Protein AF-A0A6A4GS40-F1 (afdb_monomer_lite)

Secondary structure (DSSP, 8-state):
---EEETTTEEEEEEEEEEEE-------TTSHHHHHHHHHHHHHHHHHHHHHHHHH-EEEE-TTS-EEEEEEEEEEEEEEHHHHHHHTTPPTTS-TT-

InterPro domains:
  IPR041078 Plavaka transposase [PF18759] (34-98)

Structure (mmCIF, N/CA/C/O backbone):
data_AF-A0A6A4GS40-F1
#
_entry.id   AF-A0A6A4GS40-F1
#
loop_
_atom_site.group_PDB
_atom_site.id
_atom_site.type_symbol
_atom_site.label_atom_id
_atom_site.label_alt_id
_atom_site.label_comp_id
_atom_site.label_asym_id
_atom_site.label_entity_id
_atom_site.label_seq_id
_atom_site.pdbx_PDB_ins_code
_atom_site.Cartn_x
_atom_site.Cartn_y
_atom_site.Cartn_z
_atom_site.occupancy
_atom_site.B_iso_or_equiv
_atom_site.auth_seq_id
_atom_site.auth_comp_id
_atom_site.auth_asym_id
_atom_site.auth_atom_id
_atom_site.pdbx_PDB_model_num
ATOM 1 N N . THR A 1 1 ? -4.378 13.414 2.607 1.00 48.09 1 THR A N 1
ATOM 2 C CA . THR A 1 1 ? -5.018 12.154 2.173 1.00 48.09 1 THR A CA 1
ATOM 3 C C . THR A 1 1 ? -6.513 12.290 2.365 1.00 48.09 1 THR A C 1
ATOM 5 O O . THR A 1 1 ? -6.956 12.570 3.471 1.00 48.09 1 THR A O 1
ATOM 8 N N . GLN A 1 2 ? -7.283 12.229 1.279 1.00 50.28 2 GLN A N 1
ATOM 9 C CA . GLN A 1 2 ? -8.733 12.421 1.326 1.00 50.28 2 GLN A CA 1
ATOM 10 C C . GLN A 1 2 ? -9.394 11.153 1.891 1.00 50.28 2 GLN A C 1
ATOM 12 O O . GLN A 1 2 ? -9.054 10.045 1.482 1.00 50.28 2 GLN A O 1
ATOM 17 N N . LEU A 1 3 ? -10.280 11.318 2.873 1.00 58.66 3 LEU A N 1
ATOM 18 C CA . LEU A 1 3 ? -11.044 10.228 3.481 1.00 58.66 3 LEU A CA 1
ATOM 19 C C . LEU A 1 3 ? -12.124 9.785 2.490 1.00 58.66 3 LEU A C 1
ATOM 21 O O . LEU A 1 3 ? -12.871 10.628 1.997 1.00 58.66 3 LEU A O 1
ATOM 25 N N . THR A 1 4 ? -12.232 8.485 2.225 1.00 63.53 4 THR A N 1
ATOM 26 C CA . THR A 1 4 ? -13.342 7.949 1.423 1.00 63.53 4 THR A CA 1
ATOM 27 C C . THR A 1 4 ? -14.305 7.214 2.345 1.00 63.53 4 THR A C 1
ATOM 29 O O . THR A 1 4 ? -13.905 6.338 3.113 1.00 63.53 4 THR A O 1
ATOM 32 N N . ASN A 1 5 ? -15.576 7.619 2.318 1.00 64.25 5 ASN A N 1
ATOM 33 C CA . ASN A 1 5 ? -16.639 6.942 3.053 1.00 64.25 5 ASN A CA 1
ATOM 34 C C . ASN A 1 5 ? -17.188 5.829 2.163 1.00 64.25 5 ASN A C 1
ATOM 36 O O . ASN A 1 5 ? -17.752 6.104 1.105 1.00 64.25 5 ASN A O 1
ATOM 40 N N . PHE A 1 6 ? -16.999 4.577 2.578 1.00 67.69 6 PHE A N 1
ATOM 41 C CA . PHE A 1 6 ? -17.544 3.418 1.876 1.00 67.69 6 PHE A CA 1
ATOM 42 C C . PHE A 1 6 ? -18.905 3.030 2.476 1.00 67.69 6 PHE A C 1
ATOM 44 O O . PHE A 1 6 ? -19.211 3.364 3.625 1.00 67.69 6 PHE A O 1
ATOM 51 N N . SER A 1 7 ? -19.728 2.321 1.699 1.00 51.72 7 SER A N 1
ATOM 52 C CA . SER A 1 7 ? -21.038 1.816 2.139 1.00 51.72 7 SER A CA 1
ATOM 53 C C . SER A 1 7 ? -20.930 1.114 3.506 1.00 51.72 7 SER A C 1
ATOM 55 O O . SER A 1 7 ? -20.100 0.222 3.683 1.00 51.72 7 SER A O 1
ATOM 57 N N . GLY A 1 8 ? -21.761 1.528 4.471 1.00 65.06 8 GLY A N 1
ATOM 58 C CA . GLY A 1 8 ? -21.758 1.004 5.846 1.00 65.06 8 GLY A CA 1
ATOM 59 C C . GLY A 1 8 ? -21.083 1.892 6.902 1.00 65.06 8 GLY A C 1
ATOM 60 O O . GLY A 1 8 ? -20.776 1.403 7.985 1.00 65.06 8 GLY A O 1
ATOM 61 N N . GLY A 1 9 ? -20.829 3.176 6.612 1.00 65.94 9 GLY A N 1
ATOM 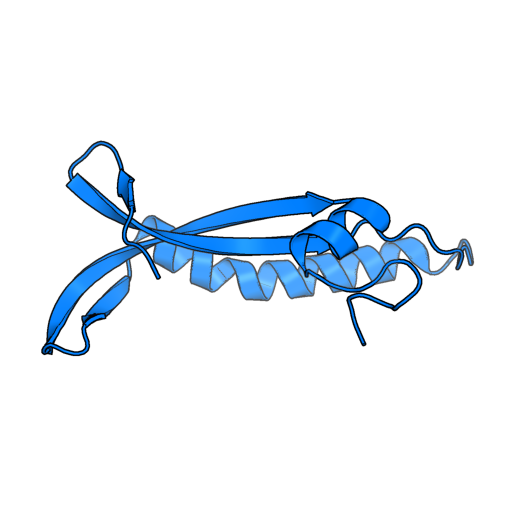62 C CA . GLY A 1 9 ? -20.348 4.156 7.603 1.00 65.94 9 GLY A CA 1
ATOM 63 C C . GLY A 1 9 ? -18.885 3.980 8.025 1.00 65.94 9 GLY A C 1
ATOM 64 O O . GLY A 1 9 ? -18.452 4.560 9.019 1.00 65.94 9 GLY A O 1
ATOM 65 N N . LYS A 1 10 ? -18.113 3.175 7.286 1.00 68.44 10 LYS A N 1
ATOM 66 C CA . LYS A 1 10 ? -16.701 2.910 7.576 1.00 68.44 10 LYS A CA 1
ATOM 67 C C . LYS A 1 10 ? -15.810 3.890 6.817 1.00 68.44 10 LYS A C 1
ATOM 69 O O . LYS A 1 10 ? -15.906 4.021 5.597 1.00 68.44 10 LYS A O 1
ATOM 74 N N . ALA A 1 11 ? -14.922 4.542 7.561 1.00 70.38 11 ALA A N 1
ATOM 75 C CA . ALA A 1 11 ? -13.865 5.382 7.021 1.00 70.38 11 ALA A CA 1
ATOM 76 C C . ALA A 1 11 ? -12.730 4.517 6.462 1.00 70.38 11 ALA A C 1
ATOM 78 O O . ALA A 1 11 ? -12.170 3.667 7.169 1.00 70.38 11 ALA A O 1
ATOM 79 N N . VAL A 1 12 ? -12.383 4.755 5.199 1.00 75.31 12 VAL A N 1
ATOM 80 C CA . VAL A 1 12 ? -11.381 3.980 4.471 1.00 75.31 12 VAL A CA 1
ATOM 81 C C . VAL A 1 12 ? -10.219 4.857 4.021 1.00 75.31 12 VAL A C 1
ATOM 83 O O . VAL A 1 12 ? -10.405 5.964 3.505 1.00 75.31 12 VAL A O 1
ATOM 86 N N . TYR A 1 13 ? -9.018 4.298 4.159 1.00 74.38 13 TYR A N 1
ATOM 87 C CA . TYR A 1 13 ? -7.772 4.868 3.670 1.00 74.38 13 TYR A CA 1
ATOM 88 C C . TYR A 1 13 ? -7.216 4.028 2.522 1.00 74.38 13 TYR A C 1
ATOM 90 O O . TYR A 1 13 ? -6.776 2.898 2.763 1.00 74.38 13 TYR A O 1
ATOM 98 N N . PRO A 1 14 ? -7.217 4.554 1.284 1.00 74.75 14 PRO A N 1
ATOM 99 C CA . PRO A 1 14 ? -6.595 3.865 0.171 1.00 74.75 14 PRO A CA 1
ATOM 100 C C . PRO A 1 14 ? -5.069 3.899 0.317 1.00 74.75 14 PRO A C 1
ATOM 102 O O . PRO A 1 14 ? -4.464 4.954 0.511 1.00 74.75 14 PRO A O 1
ATOM 105 N N . VAL A 1 15 ? -4.454 2.729 0.208 1.00 79.94 15 VAL A N 1
ATOM 106 C CA . VAL A 1 15 ? -3.016 2.527 0.055 1.00 79.94 15 VAL A CA 1
ATOM 107 C C . VAL A 1 15 ? -2.790 2.133 -1.398 1.00 79.94 15 VAL A C 1
ATOM 109 O O . VAL A 1 15 ? -3.255 1.082 -1.841 1.00 79.94 15 VAL A O 1
ATOM 112 N N . TYR A 1 16 ? -2.108 2.991 -2.151 1.00 78.19 16 TYR A N 1
ATOM 113 C CA . TYR A 1 16 ? -1.821 2.745 -3.560 1.00 78.19 16 TYR A CA 1
ATOM 114 C C . TYR A 1 16 ? -0.527 1.944 -3.702 1.00 78.19 16 TYR A C 1
ATOM 116 O O . TYR A 1 16 ? 0.519 2.358 -3.205 1.00 78.19 16 TYR A O 1
ATOM 124 N N . LEU A 1 17 ? -0.605 0.805 -4.388 1.00 78.19 17 LEU A N 1
ATOM 125 C CA . LEU A 1 17 ? 0.543 -0.020 -4.751 1.00 78.19 17 LEU A CA 1
ATOM 126 C C . LEU A 1 17 ? 0.728 0.030 -6.270 1.00 78.19 17 LEU A C 1
ATOM 128 O O . LEU A 1 17 ? -0.116 -0.452 -7.018 1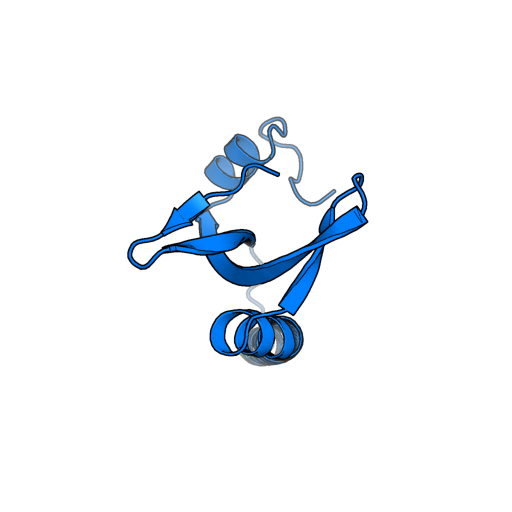.00 78.19 17 LEU A O 1
ATOM 132 N N . MET A 1 18 ? 1.835 0.597 -6.738 1.00 71.06 18 MET A N 1
ATOM 133 C CA . MET A 1 18 ? 2.192 0.561 -8.157 1.00 71.06 18 MET A CA 1
ATOM 134 C C . MET A 1 18 ? 2.990 -0.706 -8.450 1.00 71.06 18 MET A C 1
ATOM 136 O O . MET A 1 18 ? 4.070 -0.907 -7.893 1.00 71.06 18 MET A O 1
ATOM 140 N N . ILE A 1 19 ? 2.463 -1.557 -9.329 1.00 71.94 19 ILE A N 1
ATOM 141 C CA . ILE A 1 19 ? 3.159 -2.757 -9.795 1.00 71.94 19 ILE A CA 1
ATOM 142 C C . ILE A 1 19 ? 3.648 -2.474 -11.205 1.00 71.94 19 ILE A C 1
ATOM 144 O O . ILE A 1 19 ? 2.878 -2.453 -12.165 1.00 71.94 19 ILE A O 1
ATOM 148 N N . GLY A 1 20 ? 4.948 -2.221 -11.318 1.00 64.06 20 GLY A N 1
ATOM 149 C CA . GLY A 1 20 ? 5.549 -1.931 -12.603 1.00 64.06 20 GLY A CA 1
ATOM 150 C C . GLY A 1 20 ? 5.810 -3.199 -13.406 1.00 64.06 20 GLY A C 1
ATOM 151 O O . GLY A 1 20 ? 6.739 -3.945 -13.091 1.00 64.06 20 GLY A O 1
ATOM 152 N N . LEU A 1 21 ? 5.048 -3.408 -14.479 1.00 61.81 21 LEU A N 1
ATOM 153 C CA . LEU A 1 21 ? 5.324 -4.437 -15.481 1.00 61.81 21 LEU A CA 1
ATOM 154 C C . LEU A 1 21 ? 6.391 -3.890 -16.439 1.00 61.81 21 LEU A C 1
ATOM 156 O O . LEU A 1 21 ? 6.113 -3.320 -17.491 1.00 61.81 21 LEU A O 1
ATOM 160 N N . GLY A 1 22 ? 7.647 -3.941 -15.999 1.00 55.47 22 GLY A N 1
ATOM 161 C CA . GLY A 1 22 ? 8.780 -3.473 -16.790 1.00 55.47 22 GLY A CA 1
ATOM 162 C C . GLY A 1 22 ? 9.129 -4.463 -17.898 1.00 55.47 22 GLY A C 1
ATOM 163 O O . GLY A 1 22 ? 9.697 -5.514 -17.621 1.00 55.47 22 GLY A O 1
ATOM 164 N N . GLY A 1 23 ? 8.851 -4.099 -19.149 1.00 54.69 23 GLY A N 1
ATOM 165 C CA . GLY A 1 23 ? 9.505 -4.693 -20.309 1.00 54.69 23 GLY A CA 1
ATOM 166 C C . GLY A 1 23 ? 10.891 -4.082 -20.474 1.00 54.69 23 GLY A C 1
ATOM 167 O O . GLY A 1 23 ? 11.008 -3.013 -21.055 1.00 54.69 23 GLY A O 1
ATOM 168 N N . ASN A 1 24 ? 11.928 -4.722 -19.933 1.00 46.22 24 ASN A N 1
ATOM 169 C CA . ASN A 1 24 ? 13.300 -4.554 -20.410 1.00 46.22 24 ASN A CA 1
ATOM 170 C C . ASN A 1 24 ? 14.104 -5.832 -20.141 1.00 46.22 24 ASN A C 1
ATOM 172 O O . ASN A 1 24 ? 14.003 -6.472 -19.097 1.00 46.22 24 ASN A O 1
ATOM 176 N N . GLN A 1 25 ? 14.841 -6.223 -21.172 1.00 49.97 25 GLN A N 1
ATOM 177 C CA . GLN A 1 25 ? 15.364 -7.552 -21.451 1.00 49.97 25 GLN A CA 1
ATOM 178 C C . GLN A 1 25 ? 16.507 -7.971 -20.517 1.00 49.97 25 GLN A C 1
ATOM 180 O O . GLN A 1 25 ? 17.660 -7.638 -20.766 1.00 49.97 25 GLN A O 1
ATOM 185 N N . ILE A 1 26 ? 16.234 -8.816 -19.521 1.00 48.62 26 ILE A N 1
ATOM 186 C CA . ILE A 1 26 ? 17.248 -9.758 -19.018 1.00 48.62 26 ILE A CA 1
ATOM 187 C C . ILE A 1 26 ? 16.606 -11.144 -18.909 1.00 48.62 26 ILE A C 1
ATOM 189 O O . ILE A 1 26 ? 16.375 -11.685 -17.832 1.00 48.62 26 ILE A O 1
ATOM 193 N N . CYS A 1 27 ? 16.309 -11.736 -20.067 1.00 43.22 27 CYS A N 1
ATOM 194 C CA . CYS A 1 27 ? 16.129 -13.180 -20.168 1.00 43.22 27 CYS A CA 1
ATOM 195 C C . CYS A 1 27 ? 17.510 -13.846 -20.108 1.00 43.22 27 CYS A C 1
ATOM 197 O O . CYS A 1 27 ? 18.145 -14.081 -21.132 1.00 43.22 27 CYS A O 1
ATOM 199 N N . ARG A 1 28 ? 17.971 -14.180 -18.899 1.00 42.25 28 ARG A N 1
ATOM 200 C CA . ARG A 1 28 ? 18.762 -15.403 -18.714 1.00 42.25 28 ARG A CA 1
ATOM 201 C C . ARG A 1 28 ? 17.774 -16.474 -18.238 1.00 42.25 28 ARG A C 1
ATOM 203 O O . ARG A 1 28 ? 17.209 -16.300 -17.159 1.00 42.25 28 ARG A O 1
ATOM 210 N N . PRO A 1 29 ? 17.519 -17.544 -19.015 1.00 46.56 29 PRO A N 1
ATOM 211 C CA . PRO A 1 29 ? 16.348 -18.417 -18.844 1.00 46.56 29 PRO A CA 1
ATOM 212 C C . PRO A 1 29 ? 16.306 -19.200 -17.520 1.00 46.56 29 PRO A C 1
ATOM 214 O O . PRO A 1 29 ? 15.294 -19.814 -17.210 1.00 46.56 29 PRO A O 1
ATOM 217 N N . VAL A 1 30 ? 17.371 -19.156 -16.715 1.00 46.78 30 VAL A N 1
ATOM 218 C CA . VAL A 1 30 ? 17.524 -19.978 -15.504 1.00 46.78 30 VAL A CA 1
ATOM 219 C C . VAL A 1 30 ? 17.252 -19.196 -14.202 1.00 46.78 30 VAL A C 1
ATOM 221 O O . VAL A 1 30 ? 16.959 -19.806 -13.182 1.00 46.78 30 VAL A O 1
ATOM 224 N N . CYS A 1 31 ? 17.252 -17.852 -14.217 1.00 49.94 31 CYS A N 1
ATOM 225 C CA . CYS A 1 31 ? 17.097 -17.029 -12.996 1.00 49.94 31 CYS A CA 1
ATOM 226 C C . CYS A 1 31 ? 15.737 -16.316 -12.859 1.00 49.94 31 CYS A C 1
ATOM 228 O O . CYS A 1 31 ? 15.561 -15.518 -11.944 1.00 49.94 31 CYS A O 1
ATOM 230 N N . SER A 1 32 ? 14.774 -16.559 -13.751 1.00 59.12 32 SER A N 1
ATOM 231 C CA . SER A 1 32 ? 13.498 -15.825 -13.761 1.00 59.12 32 SER A CA 1
ATOM 232 C C . SER A 1 32 ? 12.584 -16.194 -12.582 1.00 59.12 32 SER A C 1
ATOM 234 O O . SER A 1 32 ? 12.117 -15.305 -11.874 1.00 59.12 32 SER A O 1
ATOM 236 N N . LEU A 1 33 ? 12.361 -17.488 -12.325 1.00 62.47 33 LEU A N 1
ATOM 237 C CA . LEU A 1 33 ? 11.393 -17.946 -11.317 1.00 62.47 33 LEU A CA 1
ATOM 238 C C . LEU A 1 33 ? 11.803 -17.581 -9.887 1.00 62.47 33 LEU A C 1
ATOM 240 O O . LEU A 1 33 ? 10.971 -17.134 -9.106 1.00 62.47 33 LEU A O 1
ATOM 244 N N . HIS A 1 34 ? 13.091 -17.706 -9.568 1.00 71.12 34 HIS A N 1
ATOM 245 C CA . HIS A 1 34 ? 13.598 -17.414 -8.228 1.00 71.12 34 HIS A CA 1
ATOM 246 C C . HIS A 1 34 ? 13.453 -15.926 -7.874 1.00 71.12 34 HIS A C 1
ATOM 248 O O . HIS A 1 34 ? 13.123 -15.573 -6.747 1.00 71.12 34 HIS A O 1
ATOM 254 N N . ILE A 1 35 ? 13.629 -15.037 -8.857 1.00 71.31 35 ILE A N 1
ATOM 255 C CA . ILE A 1 35 ? 13.417 -13.595 -8.678 1.00 71.31 35 ILE A CA 1
ATOM 256 C C . ILE A 1 35 ? 11.930 -13.289 -8.455 1.00 71.31 35 ILE A C 1
ATOM 258 O O . ILE A 1 35 ? 11.603 -12.484 -7.583 1.00 71.31 35 ILE A O 1
ATOM 262 N N . TYR A 1 36 ? 11.025 -13.946 -9.191 1.00 73.12 36 TYR A N 1
ATOM 263 C CA . TYR A 1 36 ? 9.583 -13.816 -8.955 1.00 73.12 36 TYR A CA 1
ATOM 264 C C . TYR A 1 36 ? 9.177 -14.314 -7.568 1.00 73.12 36 TYR A C 1
ATOM 266 O O . TYR A 1 36 ? 8.371 -13.666 -6.904 1.00 73.12 36 TYR A O 1
ATOM 274 N N . GLU A 1 37 ? 9.748 -15.425 -7.112 1.00 81.25 37 GLU A N 1
ATOM 275 C CA . GLU A 1 37 ? 9.476 -15.982 -5.790 1.00 81.25 37 GLU A CA 1
ATOM 276 C C . GLU A 1 37 ? 9.950 -15.046 -4.673 1.00 81.25 37 GLU A C 1
ATOM 278 O O . GLU A 1 37 ? 9.171 -14.713 -3.780 1.00 81.25 37 GLU A O 1
ATOM 283 N N . LEU A 1 38 ? 11.183 -14.537 -4.760 1.00 82.00 38 LEU A N 1
ATOM 284 C CA . LEU A 1 38 ? 11.718 -13.565 -3.801 1.00 82.00 38 LEU A CA 1
ATOM 285 C C . LEU A 1 38 ? 10.887 -12.276 -3.772 1.00 82.00 38 LEU A C 1
ATOM 287 O O . LEU A 1 38 ? 10.594 -11.736 -2.700 1.00 82.00 38 LEU A O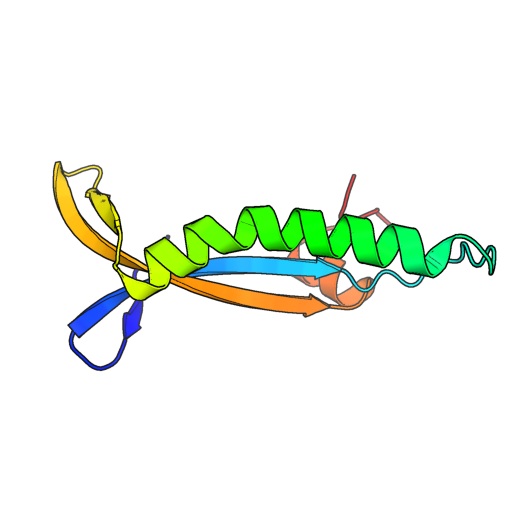 1
ATOM 291 N N . PHE A 1 39 ? 10.465 -11.797 -4.944 1.00 80.12 39 PHE A N 1
ATOM 292 C CA . PHE A 1 39 ? 9.594 -10.632 -5.059 1.00 80.12 39 PHE A CA 1
ATOM 293 C C . PHE A 1 39 ? 8.227 -10.886 -4.417 1.00 80.12 39 PHE A C 1
ATOM 295 O O . PHE A 1 39 ? 7.740 -10.057 -3.645 1.00 80.12 39 PHE A O 1
ATOM 302 N N . TYR A 1 40 ? 7.633 -12.051 -4.680 1.00 82.50 40 TYR A N 1
ATOM 303 C CA . TYR A 1 40 ? 6.359 -12.448 -4.097 1.00 82.50 40 TYR A CA 1
ATOM 304 C C . TYR A 1 40 ? 6.446 -12.560 -2.574 1.00 82.50 40 TYR A C 1
ATOM 306 O O . TYR A 1 40 ? 5.594 -12.008 -1.882 1.00 82.50 40 TYR A O 1
ATOM 314 N N . GLN A 1 41 ? 7.491 -13.194 -2.035 1.00 87.12 41 GLN A N 1
ATOM 315 C CA . GLN A 1 41 ? 7.706 -13.283 -0.588 1.00 87.12 41 GLN A CA 1
ATOM 316 C C . GLN A 1 41 ? 7.881 -11.900 0.053 1.00 87.12 41 GLN A C 1
ATOM 318 O O . GLN A 1 41 ? 7.284 -11.619 1.095 1.00 87.12 41 GLN A O 1
ATOM 323 N N . SER A 1 42 ? 8.631 -11.006 -0.596 1.00 85.75 42 SER A N 1
ATOM 324 C CA . SER A 1 42 ? 8.839 -9.634 -0.118 1.00 85.75 42 SER A CA 1
ATOM 325 C C . SER A 1 42 ? 7.529 -8.845 -0.069 1.00 85.75 42 SER A C 1
ATOM 327 O O . SER A 1 42 ? 7.190 -8.253 0.958 1.00 85.75 42 SER A O 1
ATOM 329 N N . ILE A 1 43 ? 6.746 -8.876 -1.153 1.00 85.06 43 ILE A N 1
ATOM 330 C CA . ILE A 1 43 ? 5.436 -8.216 -1.200 1.00 85.06 43 ILE A CA 1
ATOM 331 C C . ILE A 1 43 ? 4.468 -8.855 -0.207 1.00 85.06 43 ILE A C 1
ATOM 333 O O . ILE A 1 43 ? 3.758 -8.131 0.491 1.00 85.06 43 ILE A O 1
ATOM 337 N N . ALA A 1 44 ? 4.453 -10.182 -0.085 1.00 88.31 44 ALA A N 1
ATOM 338 C CA . ALA A 1 44 ? 3.616 -10.873 0.888 1.00 88.31 44 ALA A CA 1
ATOM 339 C C . ALA A 1 44 ? 3.897 -10.369 2.312 1.00 88.31 44 ALA A C 1
ATOM 341 O O . ALA A 1 44 ? 2.950 -10.053 3.034 1.00 88.31 44 ALA A O 1
ATOM 342 N N . GLY A 1 45 ? 5.169 -10.189 2.684 1.00 89.81 45 GLY A N 1
ATOM 343 C CA . GLY A 1 45 ? 5.561 -9.607 3.970 1.00 89.81 45 GLY A CA 1
ATOM 344 C C . GLY A 1 45 ? 4.984 -8.206 4.208 1.00 89.81 45 GLY A C 1
ATOM 345 O O . GLY A 1 45 ? 4.453 -7.932 5.284 1.00 89.81 45 GLY A O 1
ATOM 346 N N . VAL A 1 46 ? 5.008 -7.339 3.191 1.00 87.94 46 VAL A N 1
ATOM 347 C CA . VAL A 1 46 ? 4.442 -5.977 3.264 1.00 87.94 46 VAL A CA 1
ATOM 348 C C . VAL A 1 46 ? 2.909 -5.991 3.318 1.00 87.94 46 VAL A C 1
ATOM 350 O O . VAL A 1 46 ? 2.301 -5.177 4.015 1.00 87.94 46 VAL A O 1
ATOM 353 N N . LEU A 1 47 ? 2.257 -6.924 2.619 1.00 87.38 47 LEU A N 1
ATOM 354 C CA . LEU A 1 47 ? 0.796 -7.008 2.546 1.00 87.38 47 LEU A CA 1
ATOM 355 C C . LEU A 1 47 ? 0.156 -7.581 3.818 1.00 87.38 47 LEU A C 1
ATOM 357 O O . LEU A 1 47 ? -0.988 -7.238 4.121 1.00 87.38 47 LEU A O 1
ATOM 361 N N . VAL A 1 48 ? 0.858 -8.422 4.583 1.00 89.69 48 VAL A N 1
ATOM 362 C CA . VAL A 1 48 ? 0.352 -9.019 5.837 1.00 89.69 48 VAL A CA 1
ATOM 363 C C . VAL A 1 48 ? -0.185 -7.976 6.834 1.00 89.69 48 VAL A C 1
ATOM 365 O O . VAL A 1 48 ? -1.351 -8.095 7.236 1.00 89.69 48 VAL A O 1
ATOM 368 N N . PRO A 1 49 ? 0.582 -6.946 7.246 1.00 89.44 49 PRO A N 1
ATOM 369 C CA . PRO A 1 49 ? 0.085 -5.940 8.183 1.00 89.44 49 PRO A CA 1
ATOM 370 C C . PRO A 1 49 ? -1.058 -5.113 7.589 1.00 89.44 49 PRO A C 1
ATOM 372 O O . PRO A 1 49 ? -2.004 -4.785 8.305 1.00 89.44 49 PRO A O 1
ATOM 375 N N . ILE A 1 50 ? -1.029 -4.836 6.283 1.00 86.38 50 ILE A N 1
ATOM 376 C CA . ILE A 1 50 ? -2.069 -4.043 5.618 1.00 86.38 50 ILE A CA 1
ATOM 377 C C . ILE A 1 50 ? -3.378 -4.831 5.532 1.00 86.38 50 ILE A C 1
ATOM 379 O O . ILE A 1 50 ? -4.440 -4.284 5.811 1.00 86.38 50 ILE A O 1
ATOM 383 N N . LYS A 1 51 ? -3.326 -6.138 5.248 1.00 88.12 51 LYS A N 1
ATOM 384 C CA . LYS A 1 51 ? -4.498 -7.025 5.290 1.00 88.12 51 LYS A CA 1
ATOM 385 C C . LYS A 1 51 ? -5.103 -7.070 6.692 1.00 88.12 51 LYS A C 1
ATOM 387 O O . LYS A 1 51 ? -6.322 -7.005 6.846 1.00 88.12 51 LYS A O 1
ATOM 392 N N . LYS A 1 52 ? -4.259 -7.137 7.727 1.00 88.81 52 LYS A N 1
ATOM 393 C CA . LYS A 1 52 ? -4.703 -7.081 9.127 1.00 88.81 52 LYS A CA 1
ATOM 394 C C . LYS A 1 52 ? -5.378 -5.741 9.445 1.00 88.81 52 LYS A C 1
ATOM 396 O O . LYS A 1 52 ? -6.455 -5.751 10.038 1.00 88.81 52 LYS A O 1
ATOM 401 N N . ALA A 1 53 ? -4.785 -4.625 9.019 1.00 88.00 53 ALA A N 1
ATOM 402 C CA . ALA A 1 53 ? -5.333 -3.279 9.190 1.00 88.00 53 ALA A CA 1
ATOM 403 C C . ALA A 1 53 ? -6.616 -3.046 8.371 1.00 88.00 53 ALA A C 1
ATOM 405 O O . ALA A 1 53 ? -7.506 -2.332 8.817 1.00 88.00 53 ALA A O 1
ATOM 406 N N . GLY A 1 54 ? -6.755 -3.675 7.205 1.00 86.12 54 GLY A N 1
ATOM 407 C CA . GLY A 1 54 ? -7.966 -3.615 6.386 1.00 86.12 54 GLY A CA 1
ATOM 408 C C . GLY A 1 54 ? -9.137 -4.401 6.975 1.00 86.12 54 GLY A C 1
ATOM 409 O O . GLY A 1 54 ? -10.274 -3.953 6.883 1.00 86.12 54 GLY A O 1
ATOM 410 N N . LEU A 1 55 ? -8.874 -5.546 7.617 1.00 86.69 55 LEU A N 1
ATOM 411 C CA . LEU A 1 55 ? -9.917 -6.394 8.213 1.00 86.69 55 LEU A CA 1
ATOM 412 C C . LEU A 1 55 ? -10.346 -5.935 9.607 1.00 86.69 55 LEU A C 1
ATOM 414 O O . LEU A 1 55 ? -11.538 -5.877 9.896 1.00 86.69 55 LEU A O 1
ATOM 418 N N . LYS A 1 56 ? -9.379 -5.654 10.487 1.00 88.44 56 LYS A N 1
ATOM 419 C CA . LYS A 1 56 ? -9.653 -5.268 11.881 1.00 88.44 56 LYS A CA 1
ATOM 420 C C . LYS A 1 56 ? -9.838 -3.760 12.050 1.00 88.44 56 LYS A C 1
ATOM 422 O O . LYS A 1 56 ? -10.354 -3.331 13.078 1.00 88.44 56 LYS A O 1
ATOM 427 N N . GLY A 1 57 ? -9.407 -2.974 11.064 1.00 85.75 57 GLY A N 1
ATOM 428 C CA . GLY A 1 57 ? -9.184 -1.546 11.228 1.00 85.75 57 GLY A CA 1
ATOM 429 C C . GLY A 1 57 ? -7.944 -1.266 12.087 1.00 85.75 57 GLY A C 1
ATOM 430 O O . GLY A 1 57 ? -7.469 -2.114 12.846 1.00 85.75 57 GLY A O 1
ATOM 431 N N . SE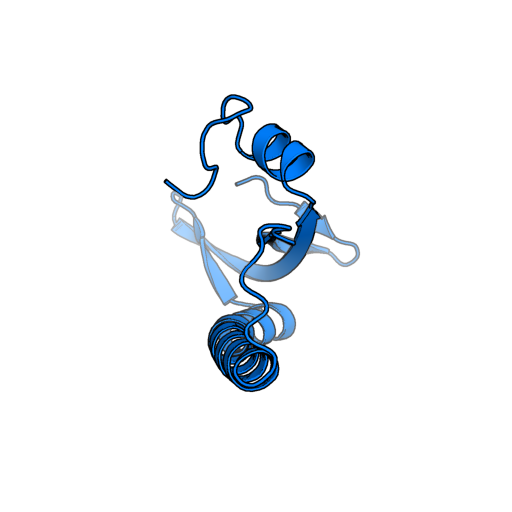R A 1 58 ? -7.407 -0.059 11.963 1.00 86.62 58 SER A N 1
ATOM 432 C CA . SER A 1 58 ? -6.353 0.480 12.819 1.00 86.62 58 SER A CA 1
ATOM 433 C C . SER A 1 58 ? -6.827 1.788 13.434 1.00 86.62 58 SER A C 1
ATOM 435 O O . SER A 1 58 ? -7.452 2.603 12.752 1.00 86.62 58 SER A O 1
ATOM 437 N N . MET A 1 59 ? -6.494 2.015 14.705 1.00 87.44 59 MET A N 1
ATOM 438 C CA . MET A 1 59 ? -6.706 3.317 15.331 1.00 87.44 59 MET A CA 1
ATOM 439 C C . MET A 1 59 ? -5.815 4.346 14.642 1.00 87.44 59 MET A C 1
ATOM 441 O O . MET A 1 59 ? -4.603 4.156 14.532 1.00 87.44 59 MET A O 1
ATOM 445 N N . MET A 1 60 ? -6.428 5.411 14.145 1.00 83.69 60 MET A N 1
ATOM 446 C CA . MET A 1 60 ? -5.751 6.532 13.510 1.00 83.69 60 MET A CA 1
ATOM 447 C C . MET A 1 60 ? -6.082 7.805 14.273 1.00 83.69 60 MET A C 1
ATOM 449 O O . MET A 1 60 ? -7.238 8.039 14.625 1.00 83.69 60 MET A O 1
ATOM 453 N N . THR A 1 61 ? -5.060 8.623 14.510 1.00 87.56 61 THR A N 1
ATOM 454 C CA . THR A 1 61 ? -5.179 9.900 15.215 1.00 87.56 61 THR A CA 1
ATOM 455 C C . THR A 1 61 ? -4.998 11.033 14.215 1.00 87.56 61 THR A C 1
ATOM 457 O O . THR A 1 61 ? -3.995 11.089 13.504 1.00 87.56 61 THR A O 1
ATOM 460 N N . SER A 1 62 ? -5.970 11.938 14.148 1.00 82.19 62 SER A N 1
ATOM 461 C CA . SER A 1 62 ? -5.851 13.184 13.387 1.00 82.19 62 SER A CA 1
ATOM 462 C C . SER A 1 62 ? -4.841 14.135 14.013 1.00 82.19 62 SER A C 1
A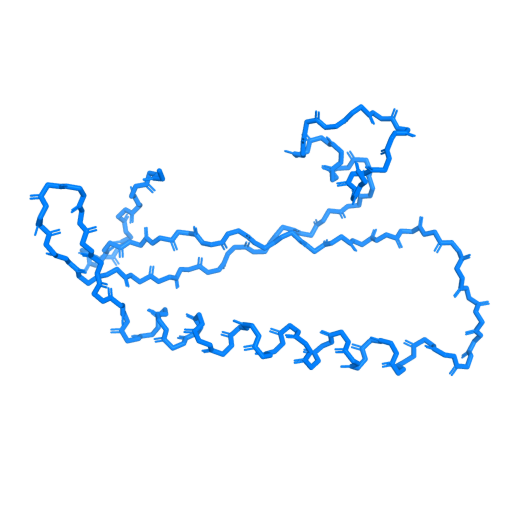TOM 464 O O . SER A 1 62 ? -4.624 14.094 15.222 1.00 82.19 62 SER A O 1
ATOM 466 N N . GLY A 1 63 ? -4.379 15.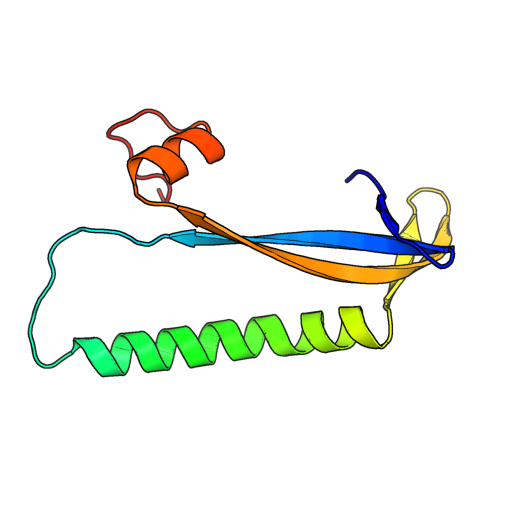121 13.240 1.00 83.75 63 GLY A N 1
ATOM 467 C CA . GLY A 1 63 ? -3.672 16.285 13.793 1.00 83.75 63 GLY A CA 1
ATOM 468 C C . GLY A 1 63 ? -4.479 17.033 14.867 1.00 83.75 63 GLY A C 1
ATOM 469 O O . GLY A 1 63 ? -3.904 17.611 15.778 1.00 83.75 63 GLY A O 1
ATOM 470 N N . ASN A 1 64 ? -5.813 16.932 14.829 1.00 85.75 64 ASN A N 1
ATOM 471 C CA . ASN A 1 64 ? -6.717 17.537 15.815 1.00 85.75 64 ASN A CA 1
ATOM 472 C C . ASN A 1 64 ? -6.948 16.658 17.066 1.00 85.75 64 ASN A C 1
ATOM 474 O O . ASN A 1 64 ? -7.918 16.872 17.789 1.00 85.75 64 ASN A O 1
ATOM 478 N N . GLY A 1 65 ? -6.164 15.594 17.278 1.00 86.94 65 GLY A N 1
ATOM 479 C CA . GLY A 1 65 ? -6.297 14.679 18.424 1.00 86.94 65 GLY A CA 1
ATOM 480 C C . GLY A 1 65 ? -7.497 13.722 18.377 1.00 86.94 65 GLY A C 1
ATOM 481 O O . GLY A 1 65 ? -7.580 12.794 19.179 1.00 86.94 65 GLY A O 1
ATOM 482 N N . LYS A 1 66 ? -8.419 13.888 17.420 1.00 84.81 66 LYS A N 1
ATOM 483 C CA . LYS A 1 66 ? -9.551 12.973 17.214 1.00 84.81 66 LYS A CA 1
ATOM 484 C C . LYS A 1 66 ? -9.054 11.610 16.732 1.00 84.81 66 LYS A C 1
ATOM 486 O O . LYS A 1 66 ? -8.324 11.542 15.744 1.00 84.81 66 LYS A O 1
ATOM 491 N N . GLN A 1 67 ? -9.496 10.550 17.400 1.00 85.81 67 GLN A N 1
ATOM 492 C CA . GLN A 1 67 ? -9.198 9.172 17.026 1.00 85.81 67 GLN A CA 1
ATOM 493 C C . GLN A 1 67 ? -10.387 8.521 16.313 1.00 85.81 67 GLN A C 1
ATOM 495 O O . GLN A 1 67 ? -11.544 8.804 16.633 1.00 85.81 67 GLN A O 1
ATOM 500 N N . TRP A 1 68 ? -10.114 7.642 15.354 1.00 83.81 68 TRP A N 1
ATOM 501 C CA . TRP A 1 68 ? -11.124 6.801 14.704 1.00 83.81 68 TRP A CA 1
ATOM 502 C C . TRP A 1 68 ? -10.519 5.481 14.222 1.00 83.81 68 TRP A C 1
ATOM 504 O O . TRP A 1 68 ? -9.306 5.349 14.060 1.00 83.81 68 TRP A O 1
ATOM 514 N N . MET A 1 69 ? -11.390 4.511 13.937 1.00 85.38 69 MET A N 1
ATOM 515 C CA . MET A 1 69 ? -11.015 3.240 13.317 1.00 85.38 69 MET A CA 1
ATOM 516 C C . MET A 1 69 ? -10.963 3.385 11.794 1.00 85.38 69 MET A C 1
ATOM 518 O O . MET A 1 69 ? -11.998 3.437 11.126 1.00 85.38 69 MET A O 1
ATOM 522 N N . GLY A 1 70 ? -9.752 3.464 11.246 1.00 85.31 70 GLY A N 1
ATOM 523 C CA . GLY A 1 70 ? -9.508 3.511 9.806 1.00 85.31 70 GLY A CA 1
ATOM 524 C C . GLY A 1 70 ? -9.279 2.117 9.233 1.00 85.31 70 GLY A C 1
ATOM 525 O O . GLY A 1 70 ? -8.528 1.331 9.804 1.00 85.31 70 GLY A O 1
ATOM 526 N N . HIS A 1 71 ? -9.899 1.808 8.096 1.00 85.38 71 HIS A N 1
ATOM 527 C CA . HIS A 1 71 ? -9.659 0.553 7.379 1.00 85.38 71 HIS A CA 1
ATOM 528 C C . HIS A 1 71 ? -8.773 0.826 6.164 1.00 85.38 71 HIS A C 1
ATOM 530 O O . HIS A 1 71 ? -9.096 1.681 5.338 1.00 85.38 71 HIS A O 1
ATOM 536 N N . SER A 1 72 ? -7.653 0.117 6.047 1.00 83.12 72 SER A N 1
ATOM 537 C CA . SER A 1 72 ? -6.787 0.220 4.870 1.00 83.12 72 SER A CA 1
ATOM 538 C C . SER A 1 72 ? -7.361 -0.594 3.713 1.00 83.12 72 SER A C 1
ATOM 540 O O . SER A 1 72 ? -7.580 -1.796 3.857 1.00 83.12 72 SER A O 1
ATOM 542 N N . ILE A 1 73 ? -7.566 0.037 2.558 1.00 82.69 73 ILE A N 1
ATOM 543 C CA . ILE A 1 73 ? -7.872 -0.661 1.303 1.00 82.69 73 ILE A CA 1
ATOM 544 C C . ILE A 1 73 ? -6.669 -0.542 0.388 1.00 82.69 73 ILE A C 1
ATOM 546 O O . ILE A 1 73 ? -6.134 0.543 0.201 1.00 82.69 73 ILE A O 1
ATOM 550 N N . ILE A 1 74 ? -6.247 -1.660 -0.188 1.00 79.19 74 ILE A N 1
ATOM 551 C CA . ILE A 1 74 ? -5.149 -1.674 -1.147 1.00 79.19 74 ILE A CA 1
ATOM 552 C C . ILE A 1 74 ? -5.737 -1.508 -2.539 1.00 79.19 74 ILE A C 1
ATOM 554 O O . ILE A 1 74 ? -6.580 -2.301 -2.952 1.00 79.19 74 ILE A O 1
ATOM 558 N N . SER A 1 75 ? -5.269 -0.494 -3.256 1.00 78.31 75 SER A N 1
ATOM 559 C CA . SER A 1 75 ? -5.529 -0.323 -4.680 1.00 78.31 75 SER A CA 1
ATOM 560 C C . SER A 1 75 ? -4.226 -0.560 -5.427 1.00 78.31 75 SER A C 1
ATOM 562 O O . SER A 1 75 ? -3.280 0.211 -5.267 1.00 78.31 75 SER A O 1
ATOM 564 N N . ALA A 1 76 ? -4.160 -1.626 -6.223 1.00 79.56 76 ALA A N 1
ATOM 565 C CA . ALA A 1 76 ? -3.000 -1.901 -7.059 1.00 79.56 76 ALA A CA 1
ATOM 566 C C . ALA A 1 76 ? -3.212 -1.319 -8.460 1.00 79.56 76 ALA A C 1
ATOM 568 O O . ALA A 1 76 ? -4.219 -1.612 -9.101 1.00 79.56 76 ALA A O 1
ATOM 569 N N . TYR A 1 77 ? -2.265 -0.512 -8.931 1.00 71.69 77 TYR A N 1
ATOM 570 C CA . TYR A 1 77 ? -2.237 -0.028 -10.308 1.00 71.69 77 TYR A CA 1
ATOM 571 C C . TYR A 1 77 ? -1.120 -0.757 -11.055 1.00 71.69 77 TYR A C 1
ATOM 573 O O . TYR A 1 77 ? 0.063 -0.580 -10.754 1.00 71.69 77 TYR A O 1
ATOM 581 N N . ALA A 1 78 ? -1.510 -1.635 -11.977 1.00 72.62 78 ALA A N 1
ATOM 582 C CA . ALA A 1 78 ? -0.591 -2.305 -12.884 1.00 72.62 78 ALA A CA 1
ATOM 583 C C . ALA A 1 78 ? -0.494 -1.465 -14.157 1.00 72.62 78 ALA A C 1
ATOM 585 O O . ALA A 1 78 ? -1.488 -1.302 -14.858 1.00 72.62 78 ALA A O 1
ATOM 586 N N . ALA A 1 79 ? 0.689 -0.924 -14.425 1.00 69.50 79 ALA A N 1
ATOM 587 C CA . ALA A 1 79 ? 0.935 -0.076 -15.583 1.00 69.50 79 ALA A CA 1
ATOM 588 C C . ALA A 1 79 ? 2.194 -0.515 -16.318 1.00 69.50 79 ALA A C 1
ATOM 590 O O . ALA A 1 79 ? 3.178 -0.941 -15.697 1.00 69.50 79 ALA A O 1
ATOM 591 N N . ASN A 1 80 ? 2.180 -0.364 -17.638 1.00 71.12 80 ASN A N 1
ATOM 592 C CA . ASN A 1 80 ? 3.365 -0.537 -18.474 1.00 71.12 80 ASN A CA 1
ATOM 593 C C . ASN A 1 80 ? 4.234 0.734 -18.437 1.00 71.12 80 ASN A C 1
ATOM 595 O O . ASN A 1 80 ? 3.795 1.790 -17.989 1.00 71.12 80 ASN A O 1
ATOM 599 N N . TYR A 1 81 ? 5.487 0.651 -18.891 1.00 64.94 81 TYR A N 1
ATOM 600 C CA . TYR A 1 81 ? 6.467 1.750 -18.813 1.00 64.94 81 TYR A CA 1
ATOM 601 C C . TYR A 1 81 ? 5.946 3.154 -19.219 1.00 64.94 81 TYR A C 1
ATOM 603 O O . TYR A 1 81 ? 6.187 4.092 -18.458 1.00 64.94 81 TYR A O 1
ATOM 611 N N . PRO A 1 82 ? 5.196 3.353 -20.328 1.00 68.94 82 PRO A N 1
ATOM 612 C CA . PRO A 1 82 ? 4.659 4.682 -20.645 1.00 68.94 82 PRO A CA 1
ATOM 613 C C . PRO A 1 82 ? 3.579 5.160 -19.656 1.00 68.94 82 PRO A C 1
ATOM 615 O O . PRO A 1 82 ? 3.546 6.337 -19.308 1.00 68.94 82 PRO A O 1
ATOM 618 N N . GLU A 1 83 ? 2.734 4.258 -19.157 1.00 72.56 83 GLU A N 1
ATOM 619 C CA . GLU A 1 83 ? 1.664 4.570 -18.198 1.00 72.56 83 GLU A CA 1
ATOM 620 C C . GLU A 1 83 ? 2.226 4.862 -16.798 1.00 72.56 83 GLU A C 1
ATOM 622 O O . GLU A 1 83 ? 1.734 5.748 -16.102 1.00 72.56 83 GLU A O 1
ATOM 627 N N . GLN A 1 84 ? 3.306 4.177 -16.400 1.00 69.12 84 GLN A N 1
ATOM 628 C CA . GLN A 1 84 ? 4.028 4.468 -15.155 1.00 69.12 84 GLN A CA 1
ATOM 629 C C . GLN A 1 84 ? 4.591 5.890 -15.162 1.00 69.12 84 GLN A C 1
ATOM 631 O O . GLN A 1 84 ? 4.448 6.609 -14.172 1.00 69.12 84 GLN A O 1
ATOM 636 N N . CYS A 1 85 ? 5.199 6.305 -16.278 1.00 68.31 85 CYS A N 1
ATOM 637 C CA . CYS A 1 85 ? 5.738 7.655 -16.417 1.00 68.31 85 CYS A CA 1
ATOM 638 C C . CYS A 1 85 ? 4.641 8.724 -16.347 1.00 68.31 85 CYS A C 1
ATOM 640 O O . CYS A 1 85 ? 4.852 9.783 -15.758 1.00 68.31 85 CYS A O 1
ATOM 642 N N . LEU A 1 86 ? 3.459 8.423 -16.893 1.00 72.81 86 LEU A N 1
ATOM 643 C CA . LEU A 1 86 ? 2.303 9.315 -16.853 1.00 72.81 86 LEU A CA 1
ATOM 644 C C . LEU A 1 86 ? 1.777 9.509 -15.422 1.00 72.81 86 LEU A C 1
ATOM 646 O O . LEU A 1 86 ? 1.520 10.642 -15.024 1.00 72.81 86 LEU A O 1
ATOM 650 N N . VAL A 1 87 ? 1.667 8.439 -14.627 1.00 72.56 87 VAL A N 1
ATOM 651 C CA . VAL A 1 87 ? 1.175 8.519 -13.236 1.00 72.56 87 VAL A CA 1
ATOM 652 C C . VAL A 1 87 ? 2.187 9.165 -12.289 1.00 72.56 87 VAL A C 1
ATOM 654 O O . VAL A 1 87 ? 1.800 9.915 -11.397 1.00 72.56 87 VAL A O 1
ATOM 657 N N . MET A 1 88 ? 3.480 8.901 -12.479 1.00 71.62 88 MET A N 1
ATOM 658 C CA . MET A 1 88 ? 4.542 9.476 -11.642 1.00 71.62 88 MET A CA 1
ATOM 659 C C . MET A 1 88 ? 4.897 10.919 -12.016 1.00 71.62 88 MET A C 1
ATOM 661 O O . MET A 1 88 ? 5.756 11.518 -11.371 1.00 71.62 88 MET A O 1
ATOM 665 N N . CYS A 1 89 ? 4.270 11.477 -13.057 1.00 71.75 89 CYS A N 1
ATOM 666 C CA . CYS A 1 89 ? 4.633 12.769 -13.636 1.00 71.75 89 CYS A CA 1
ATOM 667 C C . CYS A 1 89 ? 6.126 12.852 -14.027 1.00 71.75 89 CYS A C 1
ATOM 669 O O . CYS A 1 89 ? 6.731 13.923 -13.966 1.00 71.75 89 CYS A O 1
ATOM 671 N N . THR A 1 90 ? 6.739 11.733 -14.431 1.00 70.88 90 THR A N 1
ATOM 672 C CA . THR A 1 90 ? 8.141 11.683 -14.874 1.00 70.88 90 THR A CA 1
ATOM 673 C C . THR A 1 90 ? 8.226 11.842 -16.389 1.00 70.88 90 THR A C 1
ATOM 675 O O . THR A 1 90 ? 7.390 11.321 -17.128 1.00 70.88 90 THR A O 1
ATOM 678 N N . LYS A 1 91 ? 9.253 12.540 -16.892 1.00 72.75 91 LYS A N 1
ATOM 679 C CA . LYS A 1 91 ? 9.442 12.715 -18.342 1.00 72.75 91 LYS A CA 1
ATOM 680 C C . LYS A 1 91 ? 9.630 11.360 -19.036 1.00 72.75 91 LYS A C 1
ATOM 682 O O . LYS A 1 91 ? 10.391 10.512 -18.568 1.00 72.75 91 LYS A O 1
ATOM 687 N N . TYR A 1 92 ? 8.991 11.182 -20.192 1.00 59.38 92 TYR A N 1
ATOM 688 C CA . TYR A 1 92 ? 9.238 10.025 -21.056 1.00 59.38 92 TYR A CA 1
ATOM 689 C C . TYR A 1 92 ? 10.735 9.904 -21.378 1.00 59.38 92 TYR A C 1
ATOM 691 O O . TYR A 1 92 ? 11.386 10.897 -21.698 1.00 59.38 92 TYR A O 1
ATOM 699 N N . GLY A 1 93 ? 11.281 8.691 -21.259 1.00 66.12 93 GLY A N 1
ATOM 700 C CA . GLY A 1 93 ? 12.709 8.414 -21.463 1.00 66.12 93 GLY A CA 1
ATOM 701 C C . GLY A 1 93 ? 13.586 8.559 -20.214 1.00 66.12 93 GLY A C 1
ATOM 702 O O . GLY A 1 93 ? 14.750 8.174 -20.256 1.00 66.12 93 GLY A O 1
ATOM 703 N N . THR A 1 94 ? 13.045 9.045 -19.091 1.00 60.94 94 THR A N 1
ATOM 704 C CA . THR A 1 94 ? 13.707 8.949 -17.778 1.00 60.94 94 THR A CA 1
ATOM 705 C C . THR A 1 94 ? 13.166 7.750 -17.006 1.00 60.94 94 THR A C 1
ATOM 707 O O . THR A 1 94 ? 11.997 7.390 -17.141 1.00 60.94 94 THR A O 1
ATOM 710 N N . CYS A 1 95 ? 14.024 7.057 -16.252 1.00 58.47 95 CYS A N 1
ATOM 711 C CA . CYS A 1 95 ? 13.588 5.914 -15.457 1.00 58.47 95 CYS A CA 1
ATOM 712 C C . CYS A 1 95 ? 12.640 6.405 -14.349 1.00 58.47 95 CYS A C 1
ATOM 714 O O . CYS A 1 95 ? 13.089 7.169 -13.501 1.00 58.47 95 CYS A O 1
ATOM 716 N N . PRO A 1 96 ? 11.377 5.941 -14.278 1.00 58.47 96 PRO A N 1
ATOM 717 C CA . PRO A 1 96 ? 10.451 6.345 -13.215 1.00 58.47 96 PRO A CA 1
ATOM 718 C C . PRO A 1 96 ? 10.849 5.802 -11.829 1.00 58.47 96 PRO A C 1
ATOM 720 O O . PRO A 1 96 ? 10.147 6.034 -10.850 1.00 58.47 96 PRO A O 1
ATOM 723 N N . LYS A 1 97 ? 11.950 5.039 -11.747 1.00 58.47 97 LYS A N 1
ATOM 724 C CA . LYS A 1 97 ? 12.500 4.451 -10.519 1.00 58.47 97 LYS A CA 1
ATOM 725 C C . LYS A 1 97 ? 13.759 5.164 -10.002 1.00 58.47 97 LYS A C 1
ATOM 727 O O . LYS A 1 97 ? 14.257 4.736 -8.964 1.00 58.47 97 LYS A O 1
ATOM 732 N N . CYS A 1 98 ? 14.303 6.148 -10.726 1.00 45.56 98 CYS A N 1
ATOM 733 C CA . CYS A 1 98 ? 15.606 6.758 -10.432 1.00 45.56 98 CYS A CA 1
ATOM 734 C C . CYS A 1 98 ? 15.483 8.225 -10.033 1.00 45.56 98 CYS A C 1
ATOM 736 O O . CYS A 1 98 ? 14.758 8.960 -10.738 1.00 45.56 98 CYS A O 1
#

Foldseek 3Di:
DDWDQDPPRATEDEDEAEDEPEPDDDPPPPCPVVVVVVVVVVVVVVVVVLVVCQPVFDWDADPVRDIDGYHYDYDYDYDYPVVLCVVLVHDPPDDSVD

Sequence (98 aa):
TQLTNFSGGKAVYPVYLMIGLGGNQICRPVCSLHIYELFYQSIAGVLVPIKKAGLKGSMMTSGNGKQWMGHSIISAYAANYPEQCLVMCTKYGTCPKC

pLDDT: mean 72.5, std 13.28, range [42.25, 89.81]

Organism: NCBI:txid1447944

Radius of gyration: 17.77 Å; chains: 1; bounding box: 40×38×40 Å